Protein AF-A0A8J5W3X4-F1 (afdb_monomer_lite)

Sequence (114 aa):
MSQQSGAGSGLGVDDALATILTRLEAFGVHMDVFDAQLEKVGGHLDAMEGRLAVLESLNPRHGPLPAVTEKGDDPPQVRASSHQGGGQQNPSQADDEENGSQGDSPPHHQGGGG

Foldseek 3Di:
DDDDDPDDPPVVVVVVVVVVVVVVVVVVVVVVVVVVVVVVVVVVVVVVVVVVVVVCVVCVVDDDDPDPPPDPDDDDDPPPPPPDDDDDDDDDDDDDDDDDDDDDDDDDDDDDDD

pLDDT: mean 70.72, std 22.42, range [36.91, 98.69]

Organism: Zizania palustris (NCBI:txid103762)

Secondary structure (DSSP, 8-state):
-------SSSHHHHHHHHHHHHHHHHHHHHHHHHHHHHHHHHHHHHHHHHHHHHHHHH-TTSPPPPP-----------------------------------------------

Structure (mmCIF, N/CA/C/O backbone):
data_AF-A0A8J5W3X4-F1
#
_entry.id   AF-A0A8J5W3X4-F1
#
loop_
_atom_site.group_PDB
_atom_site.id
_atom_site.type_symbol
_atom_site.label_atom_id
_atom_site.label_alt_id
_atom_site.label_comp_id
_atom_site.label_asym_id
_atom_site.label_entity_id
_atom_site.label_seq_id
_atom_site.pdbx_PDB_ins_code
_atom_site.Cartn_x
_atom_site.Cartn_y
_atom_site.Cartn_z
_atom_site.occupancy
_atom_site.B_iso_or_equiv
_atom_site.auth_seq_id
_atom_site.auth_comp_id
_atom_site.auth_asym_id
_atom_site.auth_atom_id
_atom_site.pdbx_PDB_model_num
ATOM 1 N N . MET A 1 1 ? 23.875 4.288 -56.510 1.00 49.34 1 MET A N 1
ATOM 2 C CA . MET A 1 1 ? 24.440 3.278 -55.588 1.00 49.34 1 MET A CA 1
ATOM 3 C C . MET A 1 1 ? 25.197 4.066 -54.530 1.00 49.34 1 MET A C 1
ATOM 5 O O . MET A 1 1 ? 26.052 4.836 -54.920 1.00 49.34 1 MET A O 1
ATOM 9 N N . SER A 1 2 ? 24.875 4.079 -53.244 1.00 50.06 2 SER A N 1
ATOM 10 C CA . SER A 1 2 ? 24.069 3.170 -52.440 1.00 50.06 2 SER A CA 1
ATOM 11 C C . SER A 1 2 ? 23.518 3.942 -51.240 1.00 50.06 2 SER A C 1
ATOM 13 O O . SER A 1 2 ? 24.191 4.810 -50.693 1.00 50.06 2 SER A O 1
ATOM 15 N N . GLN A 1 3 ? 22.288 3.616 -50.853 1.00 61.28 3 GLN A N 1
ATOM 16 C CA . GLN A 1 3 ? 21.740 3.959 -49.547 1.00 61.28 3 GLN A CA 1
ATOM 17 C C . GLN A 1 3 ? 22.467 3.100 -48.504 1.00 61.28 3 GLN A C 1
ATOM 19 O O . GLN A 1 3 ? 22.556 1.888 -48.702 1.00 61.28 3 GLN A O 1
ATOM 24 N N . GLN A 1 4 ? 22.980 3.680 -47.417 1.00 48.75 4 GLN A N 1
ATOM 25 C CA . GLN A 1 4 ? 23.455 2.882 -46.287 1.00 48.75 4 GLN A CA 1
ATOM 26 C C . GLN A 1 4 ? 23.176 3.562 -44.940 1.00 48.75 4 GLN A C 1
ATOM 28 O O . GLN A 1 4 ? 23.888 4.455 -44.502 1.00 48.75 4 GLN A O 1
ATOM 33 N N . SER A 1 5 ? 22.121 3.039 -44.313 1.00 50.53 5 SER A N 1
ATOM 34 C CA . SER A 1 5 ? 21.993 2.718 -42.889 1.00 50.53 5 SER A CA 1
ATOM 35 C C . SER A 1 5 ? 21.972 3.857 -41.863 1.00 50.53 5 SER A C 1
ATOM 37 O O . SER A 1 5 ? 22.954 4.138 -41.182 1.00 50.53 5 SER A O 1
ATOM 39 N N . GLY A 1 6 ? 20.777 4.414 -41.648 1.00 53.28 6 GLY A N 1
ATOM 40 C CA . GLY A 1 6 ? 20.379 4.954 -40.348 1.00 53.28 6 GLY A CA 1
ATOM 41 C C . GLY A 1 6 ? 19.841 3.826 -39.463 1.00 53.28 6 GLY A C 1
ATOM 42 O O . GLY A 1 6 ? 18.641 3.583 -39.450 1.00 53.28 6 GLY A O 1
ATOM 43 N N . ALA A 1 7 ? 20.723 3.112 -38.761 1.00 55.34 7 ALA A N 1
ATOM 44 C CA . ALA A 1 7 ? 20.365 2.007 -37.856 1.00 55.34 7 ALA A CA 1
ATOM 45 C C . ALA A 1 7 ? 20.932 2.195 -36.433 1.00 55.34 7 ALA A C 1
ATOM 47 O O . ALA A 1 7 ? 21.204 1.226 -35.734 1.00 55.34 7 ALA A O 1
ATOM 48 N N . GLY A 1 8 ? 21.152 3.445 -36.007 1.00 57.00 8 GLY A N 1
ATOM 49 C CA . GLY A 1 8 ? 21.755 3.761 -34.703 1.00 57.00 8 GLY A CA 1
ATOM 50 C C . GLY A 1 8 ? 20.768 4.085 -33.574 1.00 57.00 8 GLY A C 1
ATOM 51 O O . GLY A 1 8 ? 21.184 4.155 -32.424 1.00 57.00 8 GLY A O 1
ATOM 52 N N . SER A 1 9 ? 19.482 4.298 -33.872 1.00 60.53 9 SER A N 1
ATOM 53 C CA . SER A 1 9 ? 18.541 4.931 -32.925 1.00 60.53 9 SER A CA 1
ATOM 54 C C . SER A 1 9 ? 17.550 3.974 -32.248 1.00 60.53 9 SER A C 1
ATOM 56 O O . SER A 1 9 ? 16.911 4.373 -31.282 1.00 60.53 9 SER A O 1
ATOM 58 N N . GLY A 1 10 ? 17.388 2.743 -32.751 1.00 61.78 10 GLY A N 1
ATOM 59 C CA . GLY A 1 10 ? 16.379 1.788 -32.256 1.00 61.78 10 GLY A CA 1
ATOM 60 C C . GLY A 1 10 ? 16.781 1.073 -30.963 1.00 61.78 10 GLY A C 1
ATOM 61 O O . GLY A 1 10 ? 15.989 1.001 -30.032 1.00 61.78 10 GLY A O 1
ATOM 62 N N . LEU A 1 11 ? 18.050 0.659 -30.858 1.00 64.06 11 LEU A N 1
ATOM 63 C CA . LEU A 1 11 ? 18.547 -0.159 -29.741 1.00 64.06 11 LEU A CA 1
ATOM 64 C C . LEU A 1 11 ? 18.420 0.537 -28.373 1.00 64.06 11 LEU A C 1
ATOM 66 O O . LEU A 1 11 ? 18.095 -0.102 -27.382 1.00 64.06 11 LEU A O 1
ATOM 70 N N . GLY A 1 12 ? 18.606 1.861 -28.314 1.00 85.06 12 GLY A N 1
ATOM 71 C CA . GLY A 1 12 ? 18.465 2.614 -27.061 1.00 85.06 12 GLY A CA 1
ATOM 72 C C . GLY A 1 12 ? 17.014 2.832 -26.615 1.00 85.06 12 GLY A C 1
ATOM 73 O O . GLY A 1 12 ? 16.765 3.027 -25.428 1.00 85.06 12 GLY A O 1
ATOM 74 N N . VAL A 1 13 ? 16.055 2.804 -27.548 1.00 92.38 13 VAL A N 1
ATOM 75 C CA . VAL A 1 13 ? 14.625 2.926 -27.222 1.00 92.38 13 VAL A CA 1
ATOM 76 C C . VAL A 1 13 ? 14.106 1.609 -26.658 1.00 92.38 13 VAL A C 1
ATOM 78 O O . VAL A 1 13 ? 13.402 1.629 -25.652 1.00 92.38 13 VAL A O 1
ATOM 81 N N . ASP A 1 14 ? 14.500 0.480 -27.246 1.00 93.50 14 ASP A N 1
ATOM 82 C CA . ASP A 1 14 ? 14.110 -0.849 -26.767 1.00 93.50 14 ASP A CA 1
ATOM 83 C C . ASP A 1 14 ? 14.632 -1.114 -25.341 1.00 93.50 14 ASP A C 1
ATOM 85 O O . ASP A 1 14 ? 13.868 -1.536 -24.470 1.00 93.50 14 ASP A O 1
ATOM 89 N N . ASP A 1 15 ? 15.890 -0.758 -25.055 1.00 93.06 15 ASP A N 1
ATOM 90 C CA . ASP A 1 15 ? 16.477 -0.871 -23.711 1.00 93.06 15 ASP A CA 1
ATOM 91 C C . ASP A 1 15 ? 15.786 0.048 -22.685 1.00 93.06 15 ASP A C 1
ATOM 93 O O . ASP A 1 15 ? 15.553 -0.331 -21.527 1.00 93.06 15 ASP A O 1
ATOM 97 N N . ALA A 1 16 ? 15.420 1.267 -23.100 1.00 94.94 16 ALA A N 1
ATOM 98 C CA . ALA A 1 16 ? 14.672 2.195 -22.258 1.00 94.94 16 ALA A CA 1
ATOM 99 C C . ALA A 1 16 ? 13.263 1.664 -21.954 1.00 94.94 16 ALA A C 1
ATOM 101 O O . ALA A 1 16 ? 12.821 1.724 -20.804 1.00 94.94 16 ALA A O 1
ATOM 102 N N . LEU A 1 17 ? 12.576 1.102 -22.953 1.00 96.81 17 LEU A N 1
ATOM 103 C CA . LEU A 1 17 ? 11.269 0.470 -22.781 1.00 96.81 17 LEU A CA 1
ATOM 104 C C . LEU A 1 17 ? 11.352 -0.733 -21.841 1.00 96.81 17 LEU A C 1
ATOM 106 O O . LEU A 1 17 ? 10.545 -0.824 -20.917 1.00 96.81 17 LEU A O 1
ATOM 110 N N . ALA A 1 18 ? 12.351 -1.603 -22.003 1.00 96.38 18 ALA A N 1
ATOM 111 C CA . ALA A 1 18 ? 12.574 -2.733 -21.104 1.00 96.38 18 ALA A CA 1
ATOM 112 C C . ALA A 1 18 ? 12.779 -2.267 -19.652 1.00 96.38 18 ALA A C 1
ATOM 114 O O . ALA A 1 18 ? 12.140 -2.776 -18.732 1.00 96.38 18 ALA A O 1
ATOM 115 N N . THR A 1 19 ? 13.590 -1.225 -19.451 1.00 96.75 19 THR A N 1
ATOM 116 C CA . THR A 1 19 ? 13.820 -0.633 -18.124 1.00 96.75 19 THR A CA 1
ATOM 117 C C . THR A 1 19 ? 12.533 -0.073 -17.511 1.00 96.75 19 THR A C 1
ATOM 119 O O . THR A 1 19 ? 12.289 -0.241 -16.314 1.00 96.75 19 THR A O 1
ATOM 122 N N . ILE A 1 20 ? 11.703 0.606 -18.309 1.00 97.75 20 ILE A N 1
ATOM 123 C CA . ILE A 1 20 ? 10.411 1.138 -17.858 1.00 97.75 20 ILE A CA 1
ATOM 124 C C . ILE A 1 20 ? 9.476 -0.007 -17.460 1.00 97.75 20 ILE A C 1
ATOM 126 O O . ILE A 1 20 ? 8.876 0.063 -16.390 1.00 97.75 20 ILE A O 1
ATOM 130 N N . LEU A 1 21 ? 9.392 -1.069 -18.265 1.00 98.06 21 LEU A N 1
ATOM 131 C CA . LEU A 1 21 ? 8.550 -2.232 -17.975 1.00 98.06 21 LEU A CA 1
ATOM 132 C C . LEU A 1 21 ? 8.942 -2.903 -16.656 1.00 98.06 21 LEU A C 1
ATOM 134 O O . LEU A 1 21 ? 8.076 -3.117 -15.813 1.00 98.06 21 LEU A O 1
ATOM 138 N N . THR A 1 22 ? 10.236 -3.134 -16.415 1.00 98.12 22 THR A N 1
ATOM 139 C CA . THR A 1 22 ? 10.715 -3.697 -15.141 1.00 98.12 22 THR A CA 1
ATOM 140 C C . THR A 1 22 ? 10.370 -2.804 -13.949 1.00 98.12 22 THR A C 1
ATOM 142 O O . THR A 1 22 ? 9.996 -3.293 -12.884 1.00 98.12 22 THR A O 1
ATOM 145 N N . ARG A 1 23 ? 10.473 -1.478 -14.100 1.00 98.38 23 ARG A N 1
ATOM 146 C CA . ARG A 1 23 ? 10.088 -0.545 -13.030 1.00 98.38 23 ARG A CA 1
ATOM 147 C C . ARG A 1 23 ? 8.589 -0.578 -12.760 1.00 98.38 23 ARG A C 1
ATOM 149 O O . ARG A 1 23 ? 8.199 -0.541 -11.599 1.00 98.38 23 ARG A O 1
ATOM 156 N N . LEU A 1 24 ? 7.764 -0.645 -13.803 1.00 98.50 24 LEU A N 1
ATOM 157 C CA . LEU A 1 24 ? 6.311 -0.753 -13.662 1.00 98.50 24 LEU A CA 1
ATOM 158 C C . LEU A 1 24 ? 5.905 -2.065 -12.985 1.00 98.50 24 LEU A C 1
ATOM 160 O O . LEU A 1 24 ? 5.043 -2.044 -12.114 1.00 98.50 24 LEU A O 1
ATOM 164 N N . GLU A 1 25 ? 6.563 -3.174 -13.315 1.00 98.50 25 GLU A N 1
ATOM 165 C CA . GLU A 1 25 ? 6.359 -4.458 -12.639 1.00 98.50 25 GLU A CA 1
ATOM 166 C C . GLU A 1 25 ? 6.725 -4.373 -11.150 1.00 98.50 25 GLU A C 1
ATOM 168 O O . GLU A 1 25 ? 5.930 -4.753 -10.291 1.00 98.50 25 GLU A O 1
ATOM 173 N N . ALA A 1 26 ? 7.878 -3.782 -10.823 1.00 98.06 26 ALA A N 1
ATOM 174 C CA . ALA A 1 26 ? 8.282 -3.561 -9.436 1.00 98.06 26 ALA A CA 1
ATOM 175 C C . ALA A 1 26 ? 7.299 -2.652 -8.672 1.00 98.06 26 ALA A C 1
ATOM 177 O O . ALA A 1 26 ? 7.022 -2.893 -7.496 1.00 98.06 26 ALA A O 1
ATOM 178 N N . PHE A 1 27 ? 6.748 -1.625 -9.329 1.00 98.44 27 PHE A N 1
ATOM 179 C CA . PHE A 1 27 ? 5.686 -0.804 -8.747 1.00 98.44 27 PHE A CA 1
ATOM 180 C C . PHE A 1 27 ? 4.403 -1.602 -8.511 1.00 98.44 27 PHE A C 1
ATOM 182 O O . PHE A 1 27 ? 3.797 -1.422 -7.460 1.00 98.44 27 PHE A O 1
ATOM 189 N N . GLY A 1 28 ? 4.021 -2.491 -9.432 1.00 98.50 28 GLY A N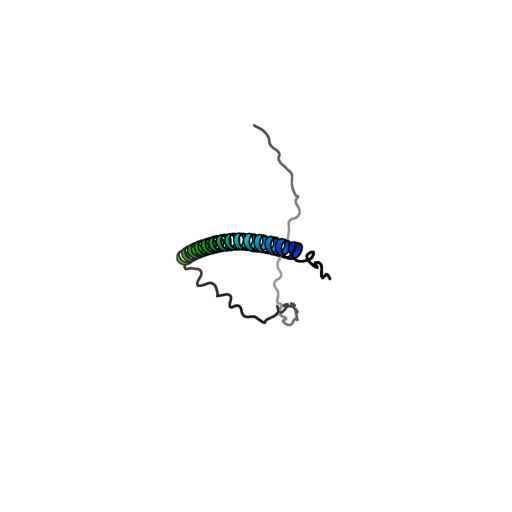 1
ATOM 190 C CA . GLY A 1 28 ? 2.880 -3.393 -9.257 1.00 98.50 28 GLY A CA 1
ATOM 191 C C . GLY A 1 28 ? 3.019 -4.244 -7.997 1.00 98.50 28 GLY A C 1
ATOM 192 O O . GLY A 1 28 ? 2.169 -4.175 -7.116 1.00 98.50 28 GLY A O 1
ATOM 193 N N . VAL A 1 29 ? 4.160 -4.922 -7.837 1.00 98.44 29 VAL A N 1
ATOM 194 C CA . VAL A 1 29 ? 4.453 -5.724 -6.634 1.00 98.44 29 VAL A CA 1
ATOM 195 C C . VAL A 1 29 ? 4.396 -4.880 -5.356 1.00 98.44 29 VAL A C 1
ATOM 197 O O . VAL A 1 29 ? 3.926 -5.340 -4.318 1.00 98.44 29 VAL A O 1
ATOM 200 N N . HIS A 1 30 ? 4.871 -3.634 -5.401 1.00 98.44 30 HIS A N 1
ATOM 201 C CA . HIS A 1 30 ? 4.811 -2.748 -4.240 1.00 98.44 30 HIS A CA 1
ATOM 202 C C . HIS A 1 30 ? 3.374 -2.335 -3.889 1.00 98.44 30 HIS A C 1
ATOM 204 O O . HIS A 1 30 ? 3.050 -2.238 -2.707 1.00 98.44 30 HIS A O 1
ATOM 210 N N . MET A 1 31 ? 2.516 -2.120 -4.890 1.00 98.62 31 MET A N 1
ATOM 211 C CA . MET A 1 31 ? 1.095 -1.832 -4.671 1.00 98.62 31 MET A CA 1
ATOM 212 C C . MET A 1 31 ? 0.372 -3.029 -4.055 1.00 98.62 31 MET A C 1
ATOM 214 O O . MET A 1 31 ? -0.330 -2.841 -3.067 1.00 98.62 31 MET A O 1
ATOM 218 N N . ASP A 1 32 ? 0.649 -4.252 -4.515 1.00 98.56 32 ASP A N 1
ATOM 219 C CA . ASP A 1 32 ? 0.087 -5.469 -3.909 1.00 98.56 32 ASP A CA 1
ATOM 220 C C . ASP A 1 32 ? 0.455 -5.583 -2.415 1.00 98.56 32 ASP A C 1
ATOM 222 O O . ASP A 1 32 ? -0.358 -5.968 -1.571 1.00 98.56 32 ASP A O 1
ATOM 226 N N . VAL A 1 33 ? 1.689 -5.206 -2.056 1.00 98.44 33 VAL A N 1
ATOM 227 C CA . VAL A 1 33 ? 2.140 -5.165 -0.657 1.00 98.44 33 VAL A CA 1
ATOM 228 C C . VAL A 1 33 ? 1.398 -4.095 0.148 1.00 98.44 33 VAL A C 1
ATOM 230 O O . VAL A 1 33 ? 1.071 -4.338 1.313 1.00 98.44 33 VAL A O 1
ATOM 233 N N . PHE A 1 34 ? 1.139 -2.919 -0.430 1.00 98.56 34 PHE A N 1
ATOM 234 C CA . PHE A 1 34 ? 0.352 -1.882 0.237 1.00 98.56 34 PHE A CA 1
ATOM 235 C C . PHE A 1 34 ? -1.096 -2.312 0.451 1.00 98.56 34 PHE A C 1
ATOM 237 O O . PHE A 1 34 ? -1.600 -2.148 1.562 1.00 98.56 34 PHE A O 1
ATOM 244 N N . ASP A 1 35 ? -1.730 -2.916 -0.550 1.00 98.62 35 ASP A N 1
ATOM 245 C CA . ASP A 1 35 ? -3.103 -3.410 -0.448 1.00 98.62 35 ASP A CA 1
ATOM 246 C C . ASP A 1 35 ? -3.232 -4.449 0.674 1.00 98.62 35 ASP A C 1
ATOM 248 O O . ASP A 1 35 ? -4.098 -4.324 1.542 1.00 98.62 35 ASP A O 1
ATOM 252 N N . ALA A 1 36 ? -2.295 -5.400 0.757 1.00 98.56 36 ALA A N 1
ATOM 253 C CA . ALA A 1 36 ? -2.264 -6.385 1.839 1.00 98.56 36 ALA A CA 1
ATOM 254 C C . ALA A 1 36 ? -2.070 -5.748 3.232 1.00 98.56 36 ALA A C 1
ATOM 256 O O . ALA A 1 36 ? -2.624 -6.212 4.235 1.00 98.56 36 ALA A O 1
ATOM 257 N N . GLN A 1 37 ? -1.275 -4.677 3.331 1.00 98.62 37 GLN A N 1
ATOM 258 C CA . GLN A 1 37 ? -1.112 -3.943 4.589 1.00 98.62 37 GLN A CA 1
ATOM 259 C C . GLN A 1 37 ? -2.378 -3.174 4.972 1.00 98.62 37 GLN A C 1
ATOM 261 O O . GLN A 1 37 ? -2.743 -3.166 6.149 1.00 98.62 37 GLN A O 1
ATOM 266 N N . LEU A 1 38 ? -3.056 -2.557 4.003 1.00 98.69 38 LEU A N 1
ATOM 267 C CA . LEU A 1 38 ? -4.317 -1.853 4.226 1.00 98.69 38 LEU A CA 1
ATOM 268 C C . LEU A 1 38 ? -5.425 -2.814 4.658 1.00 98.69 38 LEU A C 1
ATOM 270 O O . LEU A 1 38 ? -6.146 -2.504 5.604 1.00 98.69 38 LEU A O 1
ATOM 274 N N . GLU A 1 39 ? -5.506 -4.002 4.060 1.00 98.62 39 GLU A N 1
ATOM 275 C CA . GLU A 1 39 ? -6.432 -5.055 4.489 1.00 98.62 39 GLU A CA 1
ATOM 276 C C . GLU A 1 39 ? -6.190 -5.447 5.955 1.00 98.62 39 GLU A C 1
ATOM 278 O O . GLU A 1 39 ? -7.120 -5.516 6.761 1.00 98.62 39 GLU A O 1
ATOM 283 N N . LYS A 1 40 ? -4.921 -5.617 6.349 1.00 98.56 40 LYS A N 1
ATOM 284 C CA . LYS A 1 40 ? -4.555 -5.916 7.740 1.00 98.56 40 LYS A CA 1
ATOM 285 C C . LYS A 1 40 ? -4.946 -4.793 8.707 1.00 98.56 40 LYS A C 1
ATOM 287 O O . LYS A 1 40 ? -5.379 -5.080 9.824 1.00 98.56 40 LYS A O 1
ATOM 292 N N . VAL A 1 41 ? -4.771 -3.532 8.309 1.00 98.56 41 VAL A N 1
ATOM 293 C CA . VAL A 1 41 ? -5.202 -2.373 9.108 1.00 98.56 41 VAL A CA 1
ATOM 294 C C . VAL A 1 41 ? -6.724 -2.348 9.230 1.00 98.56 41 VAL A C 1
ATOM 296 O O . VAL A 1 41 ? -7.219 -2.201 10.345 1.00 98.56 41 VAL A O 1
ATOM 299 N N . GLY A 1 42 ? -7.453 -2.569 8.134 1.00 98.50 42 GLY A N 1
ATOM 300 C CA . GLY A 1 42 ? -8.913 -2.681 8.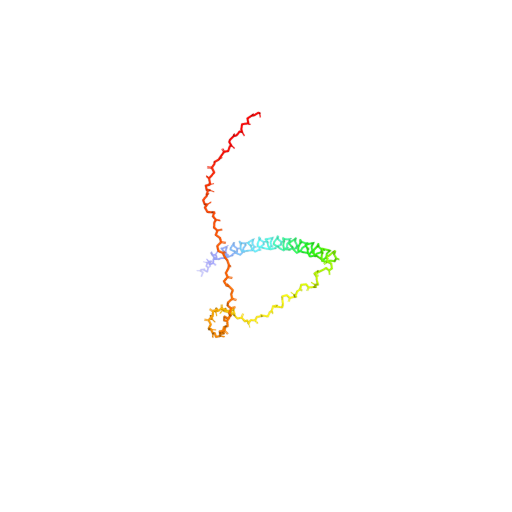133 1.00 98.50 42 GLY A CA 1
ATOM 301 C C . GLY A 1 42 ? -9.405 -3.739 9.119 1.00 98.50 42 GLY A C 1
ATOM 302 O O . GLY A 1 42 ? -10.164 -3.424 10.030 1.00 98.50 42 GLY A O 1
ATOM 303 N N . GLY A 1 43 ? -8.854 -4.955 9.055 1.00 98.62 43 GLY A N 1
ATOM 304 C CA . GLY A 1 43 ? -9.209 -6.020 9.998 1.00 98.62 43 GLY A CA 1
ATOM 305 C C . GLY A 1 43 ? -8.877 -5.696 11.463 1.00 98.62 43 GLY A C 1
ATOM 306 O O . GLY A 1 43 ? -9.578 -6.140 12.375 1.00 98.62 43 GLY A O 1
ATOM 307 N N . HIS A 1 44 ? -7.830 -4.904 11.727 1.00 98.44 44 HIS A N 1
ATOM 308 C CA . HIS A 1 44 ? -7.542 -4.437 13.085 1.00 98.44 44 HIS A CA 1
ATOM 309 C C . HIS A 1 44 ? -8.582 -3.426 13.581 1.00 98.44 44 HIS A C 1
ATOM 311 O O . HIS A 1 44 ? -8.999 -3.509 14.738 1.00 98.44 44 HIS A O 1
ATOM 317 N N . LEU A 1 45 ? -9.006 -2.502 12.716 1.00 98.50 45 LEU A N 1
ATOM 318 C CA . LEU A 1 45 ? -10.048 -1.527 13.028 1.00 98.50 45 LEU A CA 1
ATOM 319 C C . LEU A 1 45 ? -11.391 -2.216 13.287 1.00 98.50 45 LEU A C 1
ATOM 321 O O . LEU A 1 45 ? -12.004 -1.934 14.312 1.00 98.50 45 LEU A O 1
ATOM 325 N N . ASP A 1 46 ? -11.774 -3.196 12.468 1.00 98.31 46 ASP A N 1
ATOM 326 C CA . ASP A 1 46 ? -12.993 -3.990 12.679 1.00 98.31 46 ASP A CA 1
ATOM 327 C C . ASP A 1 46 ? -12.969 -4.710 14.038 1.00 98.31 46 ASP A C 1
ATOM 329 O O . ASP A 1 46 ? -13.945 -4.714 14.794 1.00 98.31 46 ASP A O 1
ATOM 333 N N . ALA A 1 47 ? -11.822 -5.295 14.402 1.00 98.06 47 ALA A N 1
ATOM 334 C CA . ALA A 1 47 ? -11.651 -5.946 15.697 1.00 98.06 47 ALA A CA 1
ATOM 335 C C . ALA A 1 47 ? -11.711 -4.950 16.868 1.00 98.06 47 ALA A C 1
ATOM 337 O O . ALA A 1 47 ? -12.215 -5.285 17.945 1.00 98.06 47 ALA A O 1
ATOM 338 N N . MET A 1 48 ? -11.189 -3.733 16.690 1.00 97.88 48 MET A N 1
ATOM 339 C CA . MET A 1 48 ? -11.323 -2.664 17.677 1.00 97.88 48 MET A CA 1
ATOM 340 C C . MET A 1 48 ? -12.783 -2.248 17.822 1.00 97.88 48 MET A C 1
ATOM 342 O O . MET A 1 48 ? -13.283 -2.238 18.944 1.00 97.88 48 MET A O 1
ATOM 346 N N . GLU A 1 49 ? -13.481 -1.983 16.723 1.00 97.38 49 GLU A N 1
ATOM 347 C CA . GLU A 1 49 ? -14.890 -1.597 16.726 1.00 97.38 49 GLU A CA 1
ATOM 348 C C . GLU A 1 49 ? -15.768 -2.653 17.409 1.00 97.38 49 GLU A C 1
ATOM 350 O O . GLU A 1 49 ? -16.542 -2.322 18.308 1.00 97.38 49 GLU A O 1
ATOM 355 N N . GLY A 1 50 ? -15.550 -3.940 17.122 1.00 97.00 50 GLY A N 1
ATOM 356 C CA . GLY A 1 50 ? -16.238 -5.027 17.822 1.00 97.00 50 GLY A CA 1
ATOM 357 C C . GLY A 1 50 ? -15.999 -5.021 19.339 1.00 97.00 50 GLY A C 1
ATOM 358 O O . GLY A 1 50 ? -16.925 -5.235 20.123 1.00 97.00 50 GLY A O 1
ATOM 359 N N . ARG A 1 51 ? -14.773 -4.724 19.789 1.00 96.75 51 ARG A N 1
ATOM 360 C CA . ARG A 1 51 ? -14.463 -4.597 21.225 1.00 96.75 51 ARG A CA 1
ATOM 361 C C . ARG A 1 51 ? -15.126 -3.371 21.847 1.00 96.75 51 ARG A C 1
ATOM 363 O O . ARG A 1 51 ? -15.599 -3.470 22.978 1.00 96.75 51 ARG A O 1
ATOM 370 N N . LEU A 1 52 ? -15.166 -2.242 21.139 1.00 95.38 52 LEU A N 1
ATOM 371 C CA . LEU A 1 52 ? -15.866 -1.043 21.602 1.00 95.38 52 LEU A CA 1
ATOM 372 C C . LEU A 1 52 ? -17.371 -1.303 21.741 1.00 95.38 52 LEU A C 1
ATOM 374 O O . LEU A 1 52 ? -17.929 -0.981 22.786 1.00 95.38 52 LEU A O 1
ATOM 378 N N . ALA A 1 53 ? -17.996 -1.965 20.765 1.00 93.44 53 ALA A N 1
ATOM 379 C CA . ALA A 1 53 ? -19.414 -2.321 20.814 1.00 93.44 53 ALA A CA 1
ATOM 380 C C . ALA A 1 53 ? -19.749 -3.223 22.018 1.00 93.44 53 ALA A C 1
ATOM 382 O O . ALA A 1 53 ? -20.754 -3.023 22.703 1.00 93.44 53 ALA A O 1
ATOM 383 N N . VAL A 1 54 ? -18.879 -4.191 22.337 1.00 94.62 54 VAL A N 1
ATOM 384 C CA . VAL A 1 54 ? -19.033 -5.018 23.546 1.00 94.62 54 VAL A CA 1
ATOM 385 C C . VAL A 1 54 ? -18.949 -4.157 24.808 1.00 94.62 54 VAL A C 1
ATOM 387 O O . VAL A 1 54 ? -19.803 -4.283 25.683 1.00 94.62 54 VAL A O 1
ATOM 390 N N . LEU A 1 55 ? -17.964 -3.262 24.9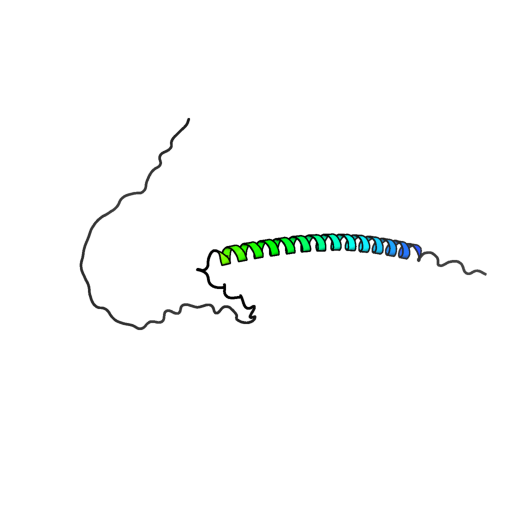09 1.00 92.38 55 LEU A N 1
ATOM 391 C CA . LEU A 1 55 ? -17.822 -2.374 26.068 1.00 92.38 55 LEU A CA 1
ATOM 392 C C . LEU A 1 55 ? -19.022 -1.429 26.232 1.00 92.38 55 LEU A C 1
ATOM 394 O O . LEU A 1 55 ? -19.477 -1.231 27.358 1.00 92.38 55 LEU A O 1
ATOM 398 N N . GLU A 1 56 ? -19.560 -0.895 25.134 1.00 89.00 56 GLU A N 1
ATOM 399 C CA . GLU A 1 56 ? -20.775 -0.075 25.135 1.00 89.00 56 GLU A CA 1
ATOM 400 C C . GLU A 1 56 ? -21.984 -0.877 25.636 1.00 89.00 56 GLU A C 1
ATOM 402 O O . GLU A 1 56 ? -22.697 -0.430 26.534 1.00 89.00 56 GLU A O 1
ATOM 407 N N . SER A 1 57 ? -22.157 -2.115 25.161 1.00 88.69 57 SER A N 1
ATOM 408 C CA . SER A 1 57 ? -23.253 -2.989 25.604 1.00 88.69 57 SER A CA 1
ATOM 409 C C . SER A 1 57 ? -23.187 -3.350 27.096 1.00 88.69 57 SER A C 1
ATOM 411 O O . SER A 1 57 ? -24.219 -3.542 27.741 1.00 88.69 57 SER A O 1
ATOM 413 N N . LEU A 1 58 ? -21.977 -3.422 27.661 1.00 87.94 58 LEU A N 1
ATOM 414 C CA . LEU A 1 58 ? -21.743 -3.739 29.071 1.00 87.94 58 LEU A CA 1
ATOM 415 C C . LEU A 1 58 ? -21.887 -2.514 29.986 1.00 87.94 58 LEU A C 1
ATOM 417 O O . LEU A 1 58 ? -22.040 -2.680 31.198 1.00 87.94 58 LEU A O 1
ATOM 421 N N . ASN A 1 59 ? -21.865 -1.297 29.434 1.00 78.75 59 ASN A N 1
ATOM 422 C CA . ASN A 1 59 ? -22.034 -0.058 30.186 1.00 78.75 59 ASN A CA 1
ATOM 423 C C . ASN A 1 59 ? -23.244 0.757 29.683 1.00 78.75 59 ASN A C 1
ATOM 425 O O . ASN A 1 59 ? -23.072 1.829 29.103 1.00 78.75 59 ASN A O 1
ATOM 429 N N . PRO A 1 60 ? -24.486 0.329 29.990 1.00 65.81 60 PRO A N 1
ATOM 430 C CA . PRO A 1 60 ? -25.714 0.986 29.522 1.00 65.81 60 PRO A CA 1
ATOM 431 C C . PRO A 1 60 ? -25.932 2.406 30.083 1.00 65.81 60 PRO A C 1
ATOM 433 O O . PRO A 1 60 ? -26.952 3.033 29.807 1.00 65.81 60 PRO A O 1
ATOM 436 N N . ARG A 1 61 ? -25.010 2.924 30.911 1.00 61.97 61 ARG A N 1
ATOM 437 C CA . ARG A 1 61 ? -25.074 4.277 31.487 1.00 61.97 61 ARG A CA 1
ATOM 438 C C . ARG A 1 61 ? -24.594 5.378 30.548 1.00 61.97 61 ARG A C 1
ATOM 440 O O . ARG A 1 61 ? -24.860 6.547 30.824 1.00 61.97 61 ARG A O 1
ATOM 447 N N . HIS A 1 62 ? -23.922 5.030 29.459 1.00 60.28 62 HIS A N 1
ATOM 448 C CA . HIS A 1 62 ? -23.615 5.970 28.393 1.00 60.28 62 HIS A CA 1
ATOM 449 C C . HIS A 1 62 ? -24.499 5.601 27.209 1.00 60.28 62 HIS A C 1
ATOM 451 O O . HIS A 1 62 ? -24.254 4.618 26.524 1.00 60.28 62 HIS A O 1
ATOM 457 N N . GLY A 1 63 ? -25.593 6.353 27.039 1.00 61.97 63 GLY A N 1
ATOM 458 C CA . GLY A 1 63 ? -26.375 6.296 25.806 1.00 61.97 63 GLY A CA 1
ATOM 459 C C . GLY A 1 63 ? -25.495 6.613 24.588 1.00 61.97 63 GLY A C 1
ATOM 460 O O . GLY A 1 63 ? -24.378 7.106 24.777 1.00 61.97 63 GLY A O 1
ATOM 461 N N . PRO A 1 64 ? -25.996 6.355 23.364 1.00 67.38 64 PRO A N 1
ATOM 462 C CA . PRO A 1 64 ? -25.197 6.421 22.146 1.00 67.38 64 PRO A CA 1
ATOM 463 C C . PRO A 1 64 ? -24.411 7.729 22.102 1.00 67.38 64 PRO A C 1
ATOM 465 O O . PRO A 1 64 ? -24.997 8.807 22.268 1.00 67.38 64 PRO A O 1
ATOM 468 N N . LEU A 1 65 ? -23.092 7.641 21.914 1.00 63.69 65 LEU A N 1
ATOM 469 C CA . LEU A 1 65 ? -22.277 8.833 21.699 1.00 63.69 65 LEU A CA 1
ATOM 470 C C . LEU A 1 65 ? -22.882 9.614 20.523 1.00 63.69 65 LEU A C 1
ATOM 472 O O . LEU A 1 65 ? -23.278 8.993 19.531 1.00 63.69 65 LEU A O 1
ATOM 476 N N . PRO A 1 66 ? -23.005 10.952 20.616 1.00 60.28 66 PRO A N 1
ATOM 477 C CA . PRO A 1 66 ? -23.521 11.729 19.504 1.00 60.28 66 PRO A CA 1
ATOM 478 C C . PRO A 1 66 ? -22.630 11.441 18.303 1.00 60.28 66 PRO A C 1
ATOM 480 O O . PRO A 1 66 ? -21.420 11.672 18.358 1.00 60.28 66 PRO A O 1
ATOM 483 N N . ALA A 1 67 ? -23.231 10.898 17.242 1.00 58.41 67 ALA A N 1
ATOM 484 C CA . ALA A 1 67 ? -22.571 10.782 15.958 1.00 58.41 67 ALA A CA 1
ATOM 485 C C . ALA A 1 67 ? -21.965 12.152 15.659 1.00 58.41 67 ALA A C 1
ATOM 487 O O . ALA A 1 67 ? -22.683 13.157 15.648 1.00 58.41 67 ALA A O 1
ATOM 488 N N . VAL A 1 68 ? -20.643 12.205 15.490 1.00 59.00 68 VAL A N 1
ATOM 489 C CA . VAL A 1 68 ? -19.979 13.408 15.005 1.00 59.00 68 VAL A CA 1
ATOM 490 C C . VAL A 1 68 ? -20.453 13.543 13.569 1.00 59.00 68 VAL A C 1
ATOM 492 O O . VAL A 1 68 ? -19.881 12.967 12.651 1.00 59.00 68 VAL A O 1
ATOM 495 N N . THR A 1 69 ? -21.589 14.211 13.383 1.00 49.34 69 THR A N 1
ATOM 496 C CA . THR A 1 69 ? -22.031 14.612 12.063 1.00 49.34 69 THR A CA 1
ATOM 497 C C . THR A 1 69 ? -20.940 15.528 11.557 1.00 49.34 69 THR A C 1
ATOM 499 O O . THR A 1 69 ? -20.733 16.610 12.110 1.00 49.34 69 THR A O 1
ATOM 502 N N . GLU A 1 70 ? -20.220 15.046 10.555 1.00 53.88 70 GLU A N 1
ATOM 503 C CA . GLU A 1 70 ? -19.372 15.809 9.662 1.00 53.88 70 GLU A CA 1
ATOM 504 C C . GLU A 1 70 ? -20.229 16.929 9.054 1.00 53.88 70 GLU A C 1
ATOM 506 O O . GLU A 1 70 ? -20.812 16.810 7.981 1.00 53.88 70 GLU A O 1
ATOM 511 N N . LYS A 1 71 ? -20.421 18.001 9.821 1.00 48.50 71 LYS A N 1
ATOM 512 C CA . LYS A 1 71 ? -21.050 19.227 9.368 1.00 48.50 71 LYS A CA 1
ATOM 513 C C . LYS A 1 71 ? -19.912 20.210 9.182 1.00 48.50 71 LYS A C 1
ATOM 515 O O . LYS A 1 71 ? -19.453 20.836 10.135 1.00 48.50 71 LYS A O 1
ATOM 520 N N . GLY A 1 72 ? -19.425 20.258 7.946 1.00 56.19 72 GLY A N 1
ATOM 521 C CA . GLY A 1 72 ? -18.644 21.384 7.467 1.00 56.19 72 GLY A CA 1
ATOM 522 C C . GLY A 1 72 ? -19.354 22.701 7.791 1.00 56.19 72 GLY A C 1
ATOM 523 O O . GLY A 1 72 ? -20.584 22.760 7.852 1.00 56.19 72 GLY A O 1
ATOM 524 N N . ASP A 1 73 ? -18.532 23.726 7.988 1.00 55.75 73 ASP A N 1
ATOM 525 C CA . ASP A 1 73 ? -18.894 25.141 8.089 1.00 55.75 73 ASP A CA 1
ATOM 526 C C . ASP A 1 73 ? -19.473 25.636 9.420 1.00 55.75 73 ASP A C 1
ATOM 528 O O . ASP A 1 73 ? -20.603 26.101 9.466 1.00 55.75 73 ASP A O 1
ATOM 532 N N . ASP A 1 74 ? -18.652 25.682 10.475 1.00 52.72 74 ASP A N 1
ATOM 533 C CA . ASP A 1 74 ? -18.729 26.793 11.438 1.00 52.72 74 ASP A CA 1
ATOM 534 C C . ASP A 1 74 ? -17.346 27.064 12.076 1.00 52.72 74 ASP A C 1
ATOM 536 O O . ASP A 1 74 ? -16.776 26.178 12.722 1.00 52.72 74 ASP A O 1
ATOM 540 N N . PRO A 1 75 ? -16.753 28.266 11.909 1.00 54.59 75 PRO A N 1
ATOM 541 C CA . PRO A 1 75 ? -15.487 28.606 12.552 1.00 54.59 75 PRO A CA 1
ATOM 542 C C . PRO A 1 75 ? -15.665 28.788 14.071 1.00 54.59 75 PRO A C 1
ATOM 544 O O . PRO A 1 75 ? -16.731 29.213 14.529 1.00 54.59 75 PRO A O 1
ATOM 547 N N . PRO A 1 76 ? -14.620 28.527 14.881 1.00 50.97 76 PRO A N 1
ATOM 548 C CA . PRO A 1 76 ? -14.711 28.644 16.329 1.00 50.97 76 PRO A CA 1
ATOM 549 C C . PRO A 1 76 ? -14.949 30.105 16.731 1.00 50.97 76 PRO A C 1
ATOM 551 O O . PRO A 1 76 ? -14.062 30.954 16.636 1.00 50.97 76 PRO A O 1
ATOM 554 N N . GLN A 1 77 ? -16.158 30.395 17.211 1.00 47.53 77 GLN A N 1
ATOM 555 C CA . GLN A 1 77 ? -16.470 31.643 17.901 1.00 47.53 77 GLN A CA 1
ATOM 556 C C . GLN A 1 77 ? -15.637 31.693 19.186 1.00 47.53 77 GLN A C 1
ATOM 558 O O . GLN A 1 77 ? -15.913 31.002 20.169 1.00 47.53 77 GLN A O 1
ATOM 563 N N . VAL A 1 78 ? -14.589 32.513 19.165 1.00 47.78 78 VAL A N 1
ATOM 564 C CA . VAL A 1 78 ? -13.782 32.850 20.335 1.00 47.78 78 VAL A CA 1
ATOM 565 C C . VAL A 1 78 ? -14.705 33.574 21.315 1.00 47.78 78 VAL A C 1
ATOM 567 O O . VAL A 1 78 ? -15.047 34.739 21.119 1.00 47.78 78 VAL A O 1
ATOM 570 N N . ARG A 1 79 ? -15.164 32.880 22.363 1.00 47.41 79 ARG A N 1
ATOM 571 C CA . ARG A 1 79 ? -15.900 33.498 23.473 1.00 47.41 79 ARG A CA 1
ATOM 572 C C . ARG A 1 79 ? -14.940 34.418 24.231 1.00 47.41 79 ARG A C 1
ATOM 574 O O . ARG A 1 79 ? -14.291 34.014 25.190 1.00 47.41 79 ARG A O 1
ATOM 581 N N . ALA A 1 80 ? -14.834 35.662 23.775 1.00 40.91 80 ALA A N 1
ATOM 582 C CA . ALA A 1 80 ? -14.275 36.745 24.560 1.00 40.91 80 ALA A CA 1
ATOM 583 C C . ALA A 1 80 ? -15.241 37.020 25.720 1.00 40.91 80 ALA A C 1
ATOM 585 O O . ALA A 1 80 ? -16.346 37.520 25.520 1.00 40.91 80 ALA A O 1
ATOM 586 N N . SER A 1 81 ? -14.837 36.644 26.932 1.00 47.38 81 SER A N 1
ATOM 587 C CA . SER A 1 81 ? -15.520 37.015 28.168 1.00 47.38 81 SER A CA 1
ATOM 588 C C . SER A 1 81 ? -15.452 38.533 28.360 1.00 47.38 81 SER A C 1
ATOM 590 O O . SER A 1 81 ? -14.526 39.045 28.985 1.00 47.38 81 SER A O 1
ATOM 592 N N . SER A 1 82 ? -16.431 39.268 27.836 1.00 51.41 82 SER A N 1
ATOM 593 C CA . SER A 1 82 ? -16.706 40.643 28.247 1.00 51.41 82 SER A CA 1
ATOM 594 C C . SER A 1 82 ? -17.578 40.616 29.503 1.00 51.41 82 SER A C 1
ATOM 596 O O . SER A 1 82 ? -18.798 40.480 29.465 1.00 51.41 82 SER A O 1
ATOM 598 N N . HIS A 1 83 ? -16.916 40.727 30.652 1.00 48.56 83 HIS A N 1
ATOM 599 C CA . HIS A 1 83 ? -17.551 41.009 31.933 1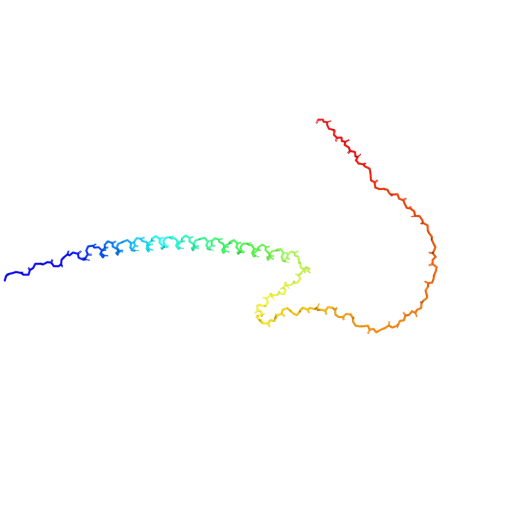.00 48.56 83 HIS A CA 1
ATOM 600 C C . HIS A 1 83 ? -18.048 42.467 31.900 1.00 48.56 83 HIS A C 1
ATOM 602 O O . HIS A 1 83 ? -17.272 43.397 32.110 1.00 48.56 83 HIS A O 1
ATOM 608 N N . GLN A 1 84 ? -19.324 42.677 31.566 1.00 41.53 84 GLN A N 1
ATOM 609 C CA . GLN A 1 84 ? -19.989 43.978 31.661 1.00 41.53 84 GLN A CA 1
ATOM 610 C C . GLN A 1 84 ? -21.050 43.910 32.758 1.00 41.53 84 GLN A C 1
ATOM 612 O O . GLN A 1 84 ? -21.903 43.026 32.768 1.00 41.53 84 GLN A O 1
ATOM 617 N N . GLY A 1 85 ? -20.892 44.800 33.736 1.00 36.91 85 GLY A N 1
ATOM 618 C CA . GLY A 1 85 ? -21.528 44.732 35.041 1.00 36.91 85 GLY A CA 1
ATOM 619 C C . GLY A 1 85 ? -23.000 45.131 35.098 1.00 36.91 85 GLY A C 1
ATOM 620 O O . GLY A 1 85 ? -23.603 45.579 34.128 1.00 36.91 85 GLY A O 1
ATOM 621 N N . GLY A 1 86 ? -23.533 45.026 36.313 1.00 40.91 86 GLY A N 1
ATOM 622 C CA . GLY A 1 86 ? -24.818 45.595 36.699 1.00 40.91 86 GLY A CA 1
ATOM 623 C C . GLY A 1 86 ? -25.578 44.677 37.642 1.00 40.91 86 GLY A C 1
ATOM 624 O O . GLY A 1 86 ? -26.326 43.819 37.195 1.00 40.91 86 GLY A O 1
ATOM 625 N N . GLY A 1 87 ? -25.407 44.868 38.948 1.00 39.22 87 GLY A N 1
ATOM 626 C CA . GLY A 1 87 ? -26.209 44.157 39.939 1.00 39.22 87 GLY A CA 1
ATOM 627 C C . GLY A 1 87 ? -25.732 44.420 41.355 1.00 39.22 87 GLY A C 1
ATOM 628 O O . GLY A 1 87 ? -25.080 43.576 41.956 1.00 39.22 87 GLY A O 1
ATOM 629 N N . GLN A 1 88 ? -26.028 45.616 41.867 1.00 49.66 88 GLN A N 1
ATOM 630 C CA . GLN A 1 88 ? -25.986 45.889 43.300 1.00 49.66 88 GLN A CA 1
ATOM 631 C C . GLN A 1 88 ? -26.821 44.845 44.044 1.00 49.66 88 GLN A C 1
ATOM 633 O O . GLN A 1 88 ? -27.974 44.641 43.674 1.00 49.66 88 GLN A O 1
ATOM 638 N N . GLN A 1 89 ? -26.267 44.281 45.116 1.00 44.38 89 GLN A N 1
ATOM 639 C CA . GLN A 1 89 ? -26.936 44.127 46.411 1.00 44.38 89 GLN A CA 1
ATOM 640 C C . GLN A 1 89 ? -25.925 43.605 47.438 1.00 44.38 89 GLN A C 1
ATOM 642 O O . GLN A 1 89 ? -25.510 42.453 47.406 1.00 44.38 89 GLN A O 1
ATOM 647 N N . ASN A 1 90 ? -25.528 44.501 48.339 1.00 43.44 90 ASN A N 1
ATOM 648 C CA . ASN A 1 90 ? -25.060 44.156 49.677 1.00 43.44 90 ASN A CA 1
ATOM 649 C C . ASN A 1 90 ? -26.317 44.118 50.570 1.00 43.44 90 ASN A C 1
ATOM 651 O O . ASN A 1 90 ? -27.206 44.955 50.368 1.00 43.44 90 ASN A O 1
ATOM 655 N N . PRO A 1 91 ? -26.421 43.189 51.530 1.00 52.66 91 PRO A N 1
ATOM 656 C CA . PRO A 1 91 ? -26.071 43.623 52.877 1.00 52.66 91 PRO A CA 1
ATOM 657 C C . PRO A 1 91 ? -25.356 42.555 53.719 1.00 52.66 91 PRO A C 1
ATOM 659 O O . PRO A 1 91 ? -25.787 41.413 53.817 1.00 52.66 91 PRO A O 1
ATOM 662 N N . SER A 1 92 ? -24.324 43.031 54.410 1.00 49.06 92 SER A N 1
ATOM 663 C CA . SER A 1 92 ? -24.109 42.853 55.846 1.00 49.06 92 SER A CA 1
ATOM 664 C C . SER A 1 92 ? -24.106 41.422 56.383 1.00 49.06 92 SER A C 1
ATOM 666 O O . SER A 1 92 ? -25.142 40.909 56.793 1.00 49.06 92 SER A O 1
ATOM 668 N N . GLN A 1 93 ? -22.906 40.884 56.585 1.00 48.47 93 GLN A N 1
ATOM 669 C CA . GLN A 1 93 ? -22.584 40.233 57.851 1.00 48.47 93 GLN A CA 1
ATOM 670 C C . GLN A 1 93 ? -21.101 40.454 58.160 1.00 48.47 93 GLN A C 1
ATOM 672 O O . GLN A 1 93 ? -20.217 40.040 57.413 1.00 48.47 93 GLN A O 1
ATOM 677 N N . ALA A 1 94 ? -20.890 41.245 59.210 1.00 50.94 94 ALA A N 1
ATOM 678 C CA . ALA A 1 94 ? -19.669 41.281 59.996 1.00 50.94 94 ALA A CA 1
ATOM 679 C C . ALA A 1 94 ? -19.579 39.995 60.844 1.00 50.94 94 ALA A C 1
ATOM 681 O O . ALA A 1 94 ? -20.455 39.139 60.721 1.00 50.94 94 ALA A O 1
ATOM 682 N N . ASP A 1 95 ? -18.555 39.934 61.699 1.00 53.69 95 ASP A N 1
ATOM 683 C CA . ASP A 1 95 ? -18.170 38.848 62.620 1.00 53.69 95 ASP A CA 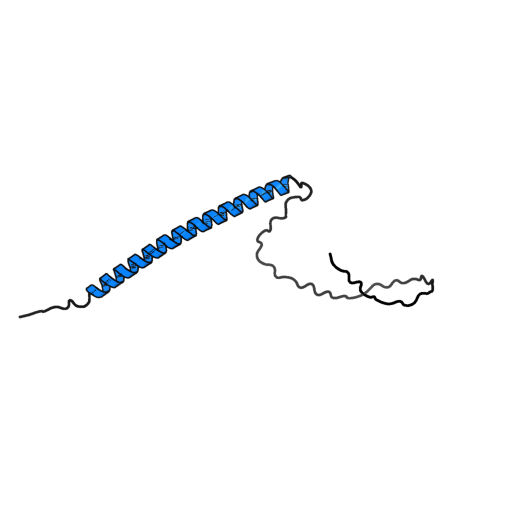1
ATOM 684 C C . ASP A 1 95 ? -17.214 37.844 61.939 1.00 53.69 95 ASP A C 1
ATOM 686 O O . ASP A 1 95 ? -17.521 37.302 60.882 1.00 53.69 95 ASP A O 1
ATOM 690 N N . ASP A 1 96 ? -16.015 37.506 62.406 1.00 54.84 96 ASP A N 1
ATOM 691 C CA . ASP A 1 96 ? -15.137 37.884 63.521 1.00 54.84 96 ASP A CA 1
ATOM 692 C C . ASP A 1 96 ? -13.737 37.356 63.089 1.00 54.84 96 ASP A C 1
ATOM 694 O O . ASP A 1 96 ? -13.645 36.407 62.305 1.00 54.84 96 ASP A O 1
ATOM 698 N N . GLU A 1 97 ? -12.631 38.079 63.304 1.00 52.09 97 GLU A N 1
ATOM 699 C CA . GLU A 1 97 ? -11.617 37.774 64.343 1.00 52.09 97 GLU A CA 1
ATOM 700 C C . GLU A 1 97 ? -11.337 36.255 64.499 1.00 52.09 97 GLU A C 1
ATOM 702 O O . GLU A 1 97 ? -12.239 35.455 64.685 1.00 52.09 97 GLU A O 1
ATOM 707 N N . GLU A 1 98 ? -10.136 35.684 64.474 1.00 47.06 98 GLU A N 1
ATOM 708 C CA . GLU A 1 98 ? -8.754 36.115 64.637 1.00 47.06 98 GLU A CA 1
ATOM 709 C C . GLU A 1 98 ? -7.906 34.823 64.461 1.00 47.06 98 GLU A C 1
ATOM 711 O O . GLU A 1 98 ? -8.414 33.711 64.618 1.00 47.06 98 GLU A O 1
ATOM 716 N N . ASN A 1 99 ? -6.593 34.983 64.289 1.00 41.56 99 ASN A N 1
ATOM 717 C CA . ASN A 1 99 ? -5.562 34.140 64.920 1.00 41.56 99 ASN A CA 1
ATOM 718 C C . ASN A 1 99 ? -4.917 32.969 64.134 1.00 41.56 99 ASN A C 1
ATOM 720 O O . ASN A 1 99 ? -5.562 32.024 63.689 1.00 41.56 99 ASN A O 1
ATOM 724 N N . GLY A 1 100 ? -3.574 33.005 64.103 1.00 46.69 100 GLY A N 1
ATOM 725 C CA . GLY A 1 100 ? -2.694 31.841 63.925 1.00 46.69 100 GLY A CA 1
ATOM 726 C C . GLY A 1 100 ? -1.887 31.817 62.623 1.00 46.69 100 GLY A C 1
ATOM 727 O O . GLY A 1 100 ? -2.185 31.048 61.722 1.00 46.69 100 GLY A O 1
ATOM 728 N N . SER A 1 101 ? -0.944 32.738 62.414 1.00 49.59 101 SER A N 1
ATOM 729 C CA . SER A 1 101 ? 0.507 32.506 62.576 1.00 49.59 101 SER A CA 1
ATOM 730 C C . SER A 1 101 ? 1.078 31.176 62.048 1.00 49.59 101 SER A C 1
ATOM 732 O O . SER A 1 101 ? 0.847 30.121 62.621 1.00 49.59 101 SER A O 1
ATOM 734 N N . GLN A 1 102 ? 1.924 31.317 61.018 1.00 51.56 102 GLN A N 1
ATOM 735 C CA . GLN A 1 102 ? 3.306 30.810 60.894 1.00 51.56 102 GLN A CA 1
ATOM 736 C C . GLN A 1 102 ? 3.639 29.336 61.216 1.00 51.56 102 GLN A C 1
ATOM 738 O O . GLN A 1 102 ? 3.453 28.859 62.328 1.00 51.56 102 GLN A O 1
ATOM 743 N N . GLY A 1 103 ? 4.344 28.696 60.275 1.00 47.25 103 GLY A N 1
ATOM 744 C CA . GLY A 1 103 ? 5.196 27.522 60.518 1.00 47.25 103 GLY A CA 1
ATOM 745 C C . GLY A 1 103 ? 5.326 26.668 59.256 1.00 47.25 103 GLY A C 1
ATOM 746 O O . GLY A 1 103 ? 4.424 25.909 58.933 1.00 47.25 103 GLY A O 1
ATOM 747 N N . ASP A 1 104 ? 6.278 26.983 58.379 1.00 47.22 104 ASP A N 1
ATOM 748 C CA . ASP A 1 104 ? 7.572 26.285 58.239 1.00 47.22 104 ASP A CA 1
ATOM 74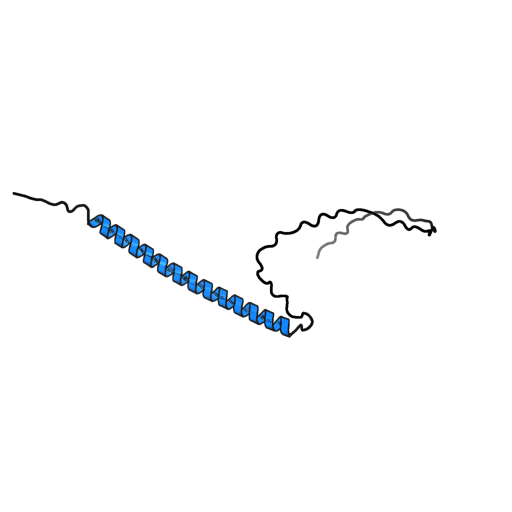9 C C . ASP A 1 104 ? 7.495 24.954 57.464 1.00 47.22 104 ASP A C 1
ATOM 751 O O . ASP A 1 104 ? 6.935 23.955 57.909 1.00 47.22 104 ASP A O 1
ATOM 755 N N . SER A 1 105 ? 8.116 24.959 56.281 1.00 55.12 105 SER A N 1
ATOM 756 C CA . SER A 1 105 ? 8.443 23.766 55.488 1.00 55.12 105 SER A CA 1
ATOM 757 C C . SER A 1 105 ? 9.794 23.153 55.956 1.00 55.12 105 SER A C 1
ATOM 759 O O . SER A 1 105 ? 10.433 23.690 56.855 1.00 55.12 105 SER A O 1
ATOM 761 N N . PRO A 1 106 ? 10.270 22.041 55.355 1.00 63.50 106 PRO A N 1
ATOM 762 C CA . PRO A 1 106 ? 10.511 20.718 55.950 1.00 63.50 106 PRO A CA 1
ATOM 763 C C . PRO A 1 106 ? 11.997 20.460 56.325 1.00 63.50 106 PRO A C 1
ATOM 765 O O . PRO A 1 106 ? 12.831 21.353 56.178 1.00 63.50 106 PRO A O 1
ATOM 768 N N . PRO A 1 107 ? 12.390 19.230 56.738 1.00 56.22 107 PRO A N 1
ATOM 769 C CA . PRO A 1 107 ? 13.241 18.463 55.809 1.00 56.22 107 PRO A CA 1
ATOM 770 C C . PRO A 1 107 ? 13.153 16.916 55.857 1.00 56.22 107 PRO A C 1
ATOM 772 O O . PRO A 1 107 ? 12.682 16.296 56.804 1.00 56.22 107 PRO A O 1
ATOM 775 N N . HIS A 1 108 ? 13.678 16.347 54.763 1.00 53.69 108 HIS A N 1
ATOM 776 C CA . HIS A 1 108 ? 14.269 15.023 54.511 1.00 53.69 108 HIS A CA 1
ATOM 777 C C . HIS A 1 108 ? 14.382 13.994 55.652 1.00 53.69 108 HIS A C 1
ATOM 779 O O . HIS A 1 108 ? 15.004 14.255 56.677 1.00 53.69 108 HIS A O 1
ATOM 785 N N . HIS A 1 109 ? 14.038 12.736 55.334 1.00 53.22 109 HIS A N 1
ATOM 786 C CA . HIS A 1 109 ? 14.769 11.592 55.878 1.00 53.22 109 HIS A CA 1
ATOM 787 C C . HIS A 1 109 ? 15.159 10.575 54.799 1.00 53.22 109 HIS A C 1
ATOM 789 O O . HIS A 1 109 ? 14.348 10.064 54.032 1.00 53.22 109 HIS A O 1
ATOM 795 N N . GLN A 1 110 ? 16.463 10.343 54.774 1.00 53.41 110 GLN A N 1
ATOM 796 C CA . GLN A 1 110 ? 17.234 9.360 54.036 1.00 53.41 110 GLN A CA 1
ATOM 797 C C . GLN A 1 110 ? 17.262 8.048 54.849 1.00 53.41 110 GLN A C 1
ATOM 799 O O . GLN A 1 110 ? 17.299 8.092 56.080 1.00 53.41 110 GLN A O 1
ATOM 804 N N . GLY A 1 111 ? 17.271 6.899 54.173 1.00 51.19 111 GLY A N 1
ATOM 805 C CA . GLY A 1 111 ? 17.551 5.563 54.727 1.00 51.19 111 GLY A CA 1
ATOM 806 C C . GLY A 1 111 ? 17.476 4.560 53.573 1.00 51.19 111 GLY A C 1
ATOM 807 O O . GLY A 1 111 ? 16.446 4.486 52.917 1.00 51.19 111 GLY A O 1
ATOM 808 N N . GLY A 1 112 ? 18.562 3.925 53.120 1.00 54.28 112 GLY A N 1
ATOM 809 C CA . GLY A 1 112 ? 19.450 3.044 53.890 1.00 54.28 112 GLY A CA 1
ATOM 810 C C . GLY A 1 112 ? 18.813 1.651 53.834 1.00 54.28 112 GLY A C 1
ATOM 811 O O . GLY A 1 112 ? 17.801 1.436 54.478 1.00 54.28 112 GLY A O 1
ATOM 812 N N . GLY A 1 113 ? 19.209 0.759 52.929 1.00 49.50 113 GLY A N 1
ATOM 813 C CA . GLY A 1 113 ? 20.491 0.063 52.962 1.00 49.50 113 GLY A CA 1
ATOM 814 C C . GLY A 1 113 ? 20.256 -1.319 53.581 1.00 49.50 113 GLY A C 1
ATOM 815 O O . GLY A 1 113 ? 20.023 -1.410 54.783 1.00 49.50 113 GLY A O 1
ATOM 816 N N . GLY A 1 114 ? 20.281 -2.358 52.748 1.00 45.34 114 GLY A N 1
ATOM 817 C CA . GLY A 1 114 ? 20.123 -3.767 53.107 1.00 45.34 114 GLY A CA 1
ATOM 818 C C . GLY A 1 114 ? 20.290 -4.631 51.873 1.00 45.34 114 GLY A C 1
ATOM 819 O O . GLY A 1 114 ? 19.537 -4.375 50.909 1.00 45.34 114 GLY A O 1
#

Radius of gyration: 39.05 Å; chains: 1; bounding box: 51×52×120 Å